Protein AF-A0A920AA77-F1 (afdb_monomer)

pLDDT: mean 88.96, std 11.92, range [52.44, 97.62]

Solvent-accessible surface area (backbone atoms only — not comparable to full-atom values): 6281 Å² total; per-residue (Å²): 139,53,71,72,58,46,37,38,75,78,63,71,45,88,73,96,73,84,87,79,80,80,68,85,63,90,78,73,74,58,81,86,39,31,66,65,64,28,63,48,47,42,57,38,26,55,50,19,51,74,68,69,48,35,53,70,84,60,54,74,49,56,69,84,63,50,46,60,54,42,45,51,44,28,66,75,47,45,22,56,50,50,64,42,51,90,75,50,52,73,67,60,51,50,55,50,50,53,54,50,45,62,52,40,71

Sequence (105 aa):
MGLSYELQNKHWMYLNGVIMVSPADYKLYKTGSPVYSALNLPYYTATAWYHKALNEDLQNKKLEDILPEAENFTINHLMPALAKGGFINDSERKSIAEKYSFFRG

Secondary structure (DSSP, 8-state):
--HHHHHHHTS-PPPS----SS---TTT--TT-HHHHHTHHHHHHHHHHHTT-S-HHHHTS-HHHHHHHHHHHIIIIIHHHHHHGGGS-HHHHHHHHHHHHHHH-

Radius of gyration: 19.58 Å; Cα contacts (8 Å, |Δi|>4): 82; chains: 1; bounding box: 35×29×57 Å

Foldseek 3Di:
DDPVVCCCPVVVDDDPDDDDDPPPCVDPPPPLQLLSVLVVLLVLLLVCLVVVNADPVSVVDDNVVLSVVSVCCSPPQSSVQSVCPPVDDPVSVVVNVVVSVNSND

Mean predicted aligned error: 9.12 Å

Structure (mmCIF, N/CA/C/O backbone):
data_AF-A0A920AA77-F1
#
_entry.id   AF-A0A920AA77-F1
#
loop_
_atom_site.group_PDB
_atom_site.id
_atom_site.type_symbol
_atom_site.label_atom_id
_atom_site.label_alt_id
_atom_site.label_comp_id
_atom_site.label_asym_id
_atom_site.label_entity_id
_atom_site.label_seq_id
_atom_site.pdbx_PDB_ins_code
_atom_site.Cartn_x
_atom_site.Cartn_y
_atom_site.Cartn_z
_atom_site.occupancy
_atom_site.B_iso_or_equiv
_atom_site.auth_seq_id
_atom_site.auth_comp_id
_atom_site.auth_asym_id
_atom_site.auth_atom_id
_atom_site.pdbx_PDB_model_num
ATOM 1 N N . MET A 1 1 ? -0.080 2.156 -33.486 1.00 57.31 1 MET A N 1
ATOM 2 C CA . MET A 1 1 ? -1.300 1.401 -33.847 1.00 57.31 1 MET A CA 1
ATOM 3 C C . MET A 1 1 ? -2.405 1.832 -32.898 1.00 57.31 1 MET A C 1
ATOM 5 O O . MET A 1 1 ? -2.237 1.672 -31.699 1.00 57.31 1 MET A O 1
ATOM 9 N N . GLY A 1 2 ? -3.455 2.468 -33.412 1.00 79.88 2 GLY A N 1
ATOM 10 C CA . GLY A 1 2 ? -4.567 3.017 -32.630 1.00 79.88 2 GLY A CA 1
ATOM 11 C C . GLY A 1 2 ? -5.407 3.961 -33.492 1.00 79.88 2 GLY A C 1
ATOM 12 O O . GLY A 1 2 ? -4.913 4.453 -34.507 1.00 79.88 2 GLY A O 1
ATOM 13 N N .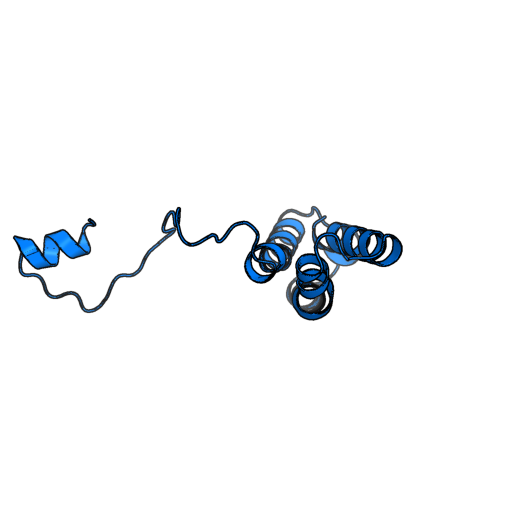 LEU A 1 3 ? -6.660 4.209 -33.104 1.00 82.94 3 LEU A N 1
ATOM 14 C CA . LEU A 1 3 ? -7.600 5.020 -33.889 1.00 82.94 3 LEU A CA 1
ATOM 15 C C . LEU A 1 3 ? -7.059 6.430 -34.177 1.00 82.94 3 LEU A C 1
ATOM 17 O O . LEU A 1 3 ? -7.12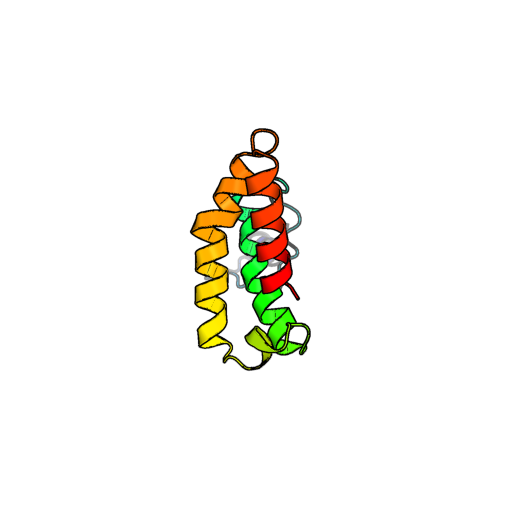3 6.890 -35.309 1.00 82.94 3 LEU A O 1
ATOM 21 N N . SER A 1 4 ? -6.448 7.085 -33.188 1.00 88.1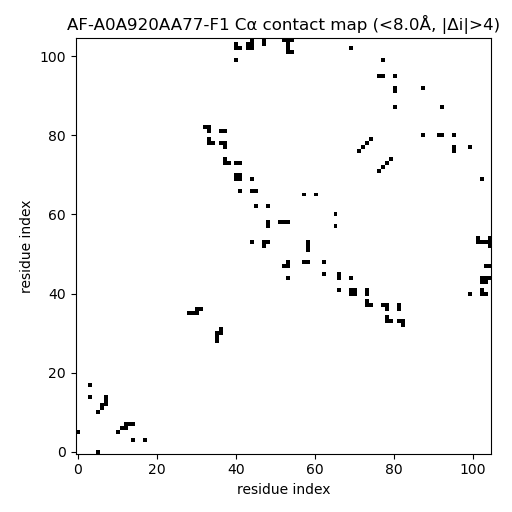9 4 SER A N 1
ATOM 22 C CA . SER A 1 4 ? -5.846 8.413 -33.362 1.00 88.19 4 SER A CA 1
ATOM 23 C C . SER A 1 4 ? -4.743 8.442 -34.430 1.00 88.19 4 SER A C 1
ATOM 25 O O . SER A 1 4 ? -4.678 9.381 -35.217 1.00 88.19 4 SER A O 1
ATOM 27 N N . TYR A 1 5 ? -3.919 7.392 -34.509 1.00 87.88 5 TYR A N 1
ATOM 28 C CA . TYR A 1 5 ? -2.854 7.263 -35.510 1.00 87.88 5 TYR A CA 1
ATOM 29 C C . TYR A 1 5 ? -3.404 7.049 -36.929 1.00 87.88 5 TYR A C 1
ATOM 31 O O . TYR A 1 5 ? -2.855 7.587 -37.889 1.00 87.88 5 TYR A O 1
ATOM 39 N N . GLU A 1 6 ? -4.489 6.284 -37.073 1.00 90.38 6 GLU A N 1
ATOM 40 C CA . 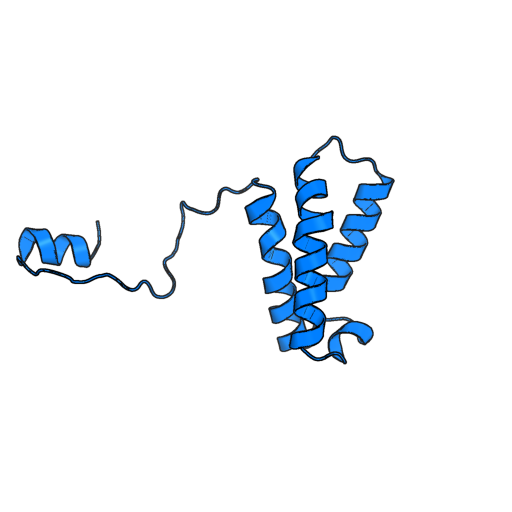GLU A 1 6 ? -5.165 6.073 -38.361 1.00 90.38 6 GLU A CA 1
ATOM 41 C C . GLU A 1 6 ? -5.862 7.348 -38.852 1.00 90.38 6 GLU A C 1
ATOM 43 O O . GLU A 1 6 ? -5.701 7.741 -40.009 1.00 90.38 6 GLU A O 1
ATOM 48 N N . LEU A 1 7 ? -6.572 8.047 -37.961 1.00 91.69 7 LEU A N 1
ATOM 49 C CA . LEU A 1 7 ? -7.244 9.305 -38.293 1.00 91.69 7 LEU A CA 1
ATOM 50 C C . LEU A 1 7 ? -6.253 10.392 -38.731 1.00 91.69 7 LEU A C 1
ATOM 52 O O . LEU A 1 7 ? -6.532 11.130 -39.674 1.00 91.69 7 LEU A O 1
ATOM 56 N N . GLN A 1 8 ? -5.074 10.451 -38.109 1.00 91.69 8 GLN A N 1
ATOM 57 C CA . GLN A 1 8 ? -4.045 11.415 -38.489 1.00 91.69 8 GLN A CA 1
ATOM 58 C C . GLN A 1 8 ? -3.381 11.068 -39.832 1.00 91.69 8 GLN A C 1
ATOM 60 O O . GLN A 1 8 ? -3.236 11.944 -40.679 1.00 91.69 8 GLN A O 1
ATOM 65 N N . ASN A 1 9 ? -3.001 9.803 -40.054 1.00 90.00 9 ASN A N 1
ATOM 66 C CA . ASN A 1 9 ? -2.190 9.425 -41.221 1.00 90.00 9 ASN A CA 1
ATOM 67 C C . ASN A 1 9 ? -2.996 9.095 -42.481 1.00 90.00 9 ASN A C 1
ATOM 69 O O . ASN A 1 9 ? -2.516 9.343 -43.584 1.00 90.00 9 ASN A O 1
ATOM 73 N N . LYS A 1 10 ? -4.193 8.512 -42.348 1.00 91.88 10 LYS A N 1
ATOM 74 C CA . LYS A 1 10 ? -5.029 8.140 -43.504 1.00 91.88 10 LYS A CA 1
ATOM 75 C C . LYS A 1 10 ? -6.162 9.118 -43.762 1.00 91.88 10 LYS A C 1
ATOM 77 O O . LYS A 1 10 ? -6.553 9.292 -44.912 1.00 91.88 10 LYS A O 1
ATOM 82 N N . HIS A 1 11 ? -6.672 9.762 -42.715 1.00 90.69 11 HIS A N 1
ATOM 83 C CA . HIS A 1 11 ? -7.833 10.649 -42.814 1.00 90.69 11 HIS A CA 1
ATOM 84 C C . HIS A 1 11 ? -7.498 12.135 -42.630 1.00 90.69 11 HIS A C 1
ATOM 86 O O . HIS A 1 11 ? -8.404 12.959 -42.702 1.00 90.69 11 HIS A O 1
ATOM 92 N N . TRP A 1 12 ? -6.214 12.485 -42.450 1.00 86.56 12 TRP A N 1
ATOM 93 C CA . TRP A 1 12 ? -5.716 13.869 -42.397 1.00 86.56 12 TRP A CA 1
ATOM 94 C C . TRP A 1 12 ? -6.416 14.732 -41.335 1.00 86.56 12 TRP A C 1
ATOM 96 O O . TRP A 1 12 ? -6.568 15.944 -41.484 1.00 86.56 12 TRP A O 1
ATOM 106 N N . MET A 1 13 ? -6.850 14.103 -40.241 1.00 91.44 13 MET A N 1
ATOM 107 C CA . MET A 1 13 ? -7.503 14.784 -39.128 1.00 91.44 13 MET A CA 1
ATOM 108 C C . MET A 1 13 ? -6.468 15.226 -38.093 1.00 91.44 13 MET A C 1
ATOM 110 O O . MET A 1 13 ? -5.714 14.409 -37.560 1.00 91.44 13 MET A O 1
ATOM 114 N N . TYR A 1 14 ? -6.470 16.517 -37.762 1.00 86.81 14 TYR A N 1
ATOM 115 C CA . TYR A 1 14 ? -5.671 17.062 -36.666 1.00 86.81 14 TYR A CA 1
ATOM 116 C C . TYR A 1 14 ? -6.421 16.918 -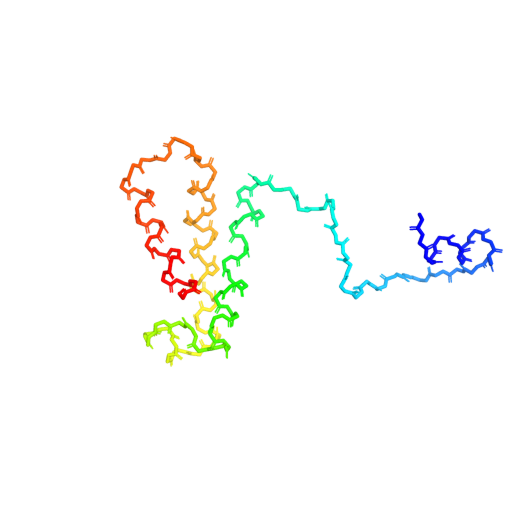35.341 1.00 86.81 14 TYR A C 1
ATOM 118 O O . TYR A 1 14 ? -7.521 17.440 -35.169 1.00 86.81 14 TYR A O 1
ATOM 126 N N . LEU A 1 15 ? -5.814 16.200 -34.398 1.00 86.31 15 LEU A N 1
ATOM 127 C CA . LEU A 1 15 ? -6.353 15.983 -33.058 1.00 86.31 15 LEU A CA 1
ATOM 128 C C . LEU A 1 15 ? -5.648 16.914 -32.067 1.00 86.31 15 LEU A C 1
ATOM 130 O O . LEU A 1 15 ? -4.422 16.987 -32.055 1.00 86.31 15 LEU A O 1
ATOM 134 N N . ASN A 1 16 ? -6.417 17.571 -31.198 1.00 89.06 16 ASN A N 1
ATOM 135 C CA . ASN A 1 16 ? -5.871 18.394 -30.108 1.00 89.06 16 ASN A CA 1
ATOM 136 C C . ASN A 1 16 ? -5.344 17.551 -28.933 1.00 89.06 16 ASN A C 1
ATOM 138 O O . ASN A 1 16 ? -4.595 18.043 -28.097 1.00 89.06 16 ASN A O 1
ATOM 142 N N . GLY A 1 17 ? -5.746 16.282 -28.855 1.00 83.00 17 GLY A N 1
ATOM 143 C CA . GLY A 1 17 ? -5.338 15.361 -27.803 1.00 83.00 17 GLY A CA 1
ATOM 144 C C . GLY A 1 17 ? -6.129 14.059 -27.848 1.00 83.00 17 GLY A C 1
ATOM 145 O O . GLY A 1 17 ? -7.073 13.911 -28.625 1.00 83.00 17 GLY A O 1
ATOM 146 N N . VAL A 1 18 ? -5.731 13.107 -27.007 1.00 84.50 18 VAL A N 1
ATOM 147 C CA . VAL A 1 18 ? -6.411 11.821 -26.825 1.00 84.50 18 VAL A CA 1
ATOM 148 C C . VAL A 1 18 ? -6.683 11.641 -25.337 1.00 84.50 18 VAL A C 1
ATOM 150 O O . VAL A 1 18 ? -5.766 11.762 -24.529 1.00 84.50 18 VAL A O 1
ATOM 153 N N . ILE A 1 19 ? -7.930 11.333 -24.979 1.00 82.06 19 ILE A N 1
ATOM 154 C CA . ILE A 1 19 ? -8.305 10.910 -23.626 1.00 82.06 19 ILE A CA 1
ATOM 155 C C . ILE A 1 19 ? -8.450 9.392 -23.653 1.00 82.06 19 ILE A C 1
ATOM 157 O O . ILE A 1 19 ? -9.194 8.850 -24.469 1.00 82.06 19 ILE A O 1
ATOM 161 N N . MET A 1 20 ? -7.728 8.705 -22.773 1.00 77.94 20 MET A N 1
ATOM 162 C CA . MET A 1 20 ? -7.809 7.254 -22.645 1.00 77.94 20 MET A CA 1
ATOM 163 C C . MET A 1 20 ? -8.730 6.897 -21.479 1.00 77.94 20 MET A C 1
ATOM 165 O O . MET A 1 20 ? -8.474 7.298 -20.348 1.00 77.94 20 MET A O 1
ATOM 169 N N . VAL A 1 21 ? -9.786 6.130 -21.752 1.00 75.88 21 VAL A N 1
ATOM 170 C CA . VAL A 1 21 ? -10.671 5.567 -20.724 1.00 75.88 21 VAL A CA 1
ATOM 171 C C . VAL A 1 21 ? -10.302 4.101 -20.559 1.00 75.88 21 VAL A C 1
ATOM 173 O O . VAL A 1 21 ? -10.419 3.331 -21.509 1.00 75.88 21 VAL A O 1
ATOM 176 N N . SER A 1 22 ? -9.806 3.738 -19.376 1.00 68.06 22 SER A N 1
ATOM 177 C CA . SER A 1 22 ? -9.327 2.383 -19.066 1.00 68.06 22 SER A CA 1
ATOM 178 C C . SER A 1 22 ? -8.314 1.837 -20.086 1.00 68.06 22 SER A C 1
ATOM 180 O O . SER A 1 22 ? -8.529 0.751 -20.632 1.00 68.06 22 SER A O 1
AT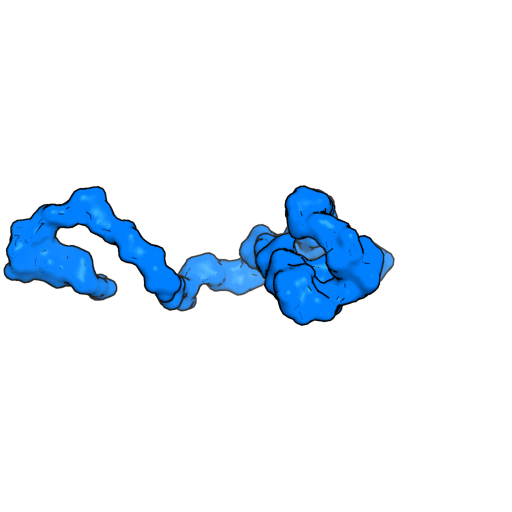OM 182 N N . PRO A 1 23 ? -7.211 2.558 -20.383 1.00 67.94 23 PRO A N 1
ATOM 183 C CA . PRO A 1 23 ? -6.171 1.996 -21.229 1.00 67.94 23 PRO A CA 1
ATOM 184 C C . PRO A 1 23 ? -5.665 0.706 -20.582 1.00 67.94 23 PRO A C 1
ATOM 186 O O . PRO A 1 23 ? -5.205 0.704 -19.441 1.00 67.94 23 PRO A O 1
ATOM 189 N N . ALA A 1 24 ? -5.788 -0.405 -21.304 1.00 59.00 24 ALA A N 1
ATOM 190 C CA . ALA A 1 24 ? -5.200 -1.673 -20.910 1.00 59.00 24 ALA A CA 1
ATOM 191 C C . ALA A 1 24 ? -3.676 -1.548 -21.029 1.00 59.00 24 ALA A C 1
ATOM 193 O O . ALA A 1 24 ? -3.077 -1.831 -22.067 1.00 59.00 24 ALA A O 1
ATOM 194 N N . ASP A 1 25 ? -3.059 -1.028 -19.976 1.00 56.16 25 ASP A N 1
ATOM 195 C CA . ASP A 1 25 ? -1.665 -0.620 -19.969 1.00 56.16 25 ASP A CA 1
ATOM 196 C C . ASP A 1 25 ? -0.746 -1.821 -19.709 1.00 56.16 25 ASP A C 1
ATOM 198 O O . ASP A 1 25 ? -0.129 -1.983 -18.660 1.00 56.16 25 ASP A O 1
ATOM 202 N N . TYR A 1 26 ? -0.678 -2.731 -20.681 1.00 53.31 26 TYR A N 1
ATOM 203 C CA . TYR A 1 26 ? 0.056 -3.996 -20.563 1.00 53.31 26 TYR A CA 1
ATOM 204 C C . TYR A 1 26 ? 1.587 -3.836 -20.476 1.00 53.31 26 TYR A C 1
ATOM 206 O O . TYR A 1 26 ? 2.294 -4.834 -20.353 1.00 53.31 26 TYR A O 1
ATOM 214 N N . LYS A 1 27 ? 2.127 -2.610 -20.562 1.00 52.44 27 LYS A N 1
ATOM 215 C CA . LYS A 1 27 ? 3.580 -2.359 -20.618 1.00 52.44 27 LYS A CA 1
ATOM 216 C C . LYS A 1 27 ? 4.114 -1.338 -19.606 1.00 52.44 27 LYS A C 1
ATOM 218 O O . LYS A 1 27 ? 5.334 -1.208 -19.514 1.00 52.44 27 LYS A O 1
ATOM 223 N N . LEU A 1 28 ? 3.262 -0.639 -18.849 1.00 54.06 28 LEU A N 1
ATOM 224 C CA . LEU A 1 28 ? 3.704 0.367 -17.867 1.00 54.06 28 LEU A CA 1
ATOM 225 C C . LEU A 1 28 ? 3.807 -0.148 -16.429 1.00 54.06 28 LEU A C 1
ATOM 227 O O . LEU A 1 28 ? 4.510 0.456 -15.618 1.00 54.06 28 LEU A O 1
ATOM 231 N N . TYR A 1 29 ? 3.217 -1.301 -16.111 1.00 55.06 29 TYR A N 1
ATOM 232 C CA . TYR A 1 29 ? 3.494 -1.963 -14.841 1.00 55.06 29 TYR A CA 1
ATOM 233 C C . TYR A 1 29 ? 4.912 -2.536 -14.879 1.00 55.06 29 TYR A C 1
ATOM 235 O O . TYR A 1 29 ? 5.132 -3.670 -15.302 1.00 55.06 29 TYR A O 1
ATOM 243 N N . LYS A 1 30 ? 5.901 -1.761 -14.417 1.00 57.09 30 LYS A N 1
ATOM 244 C CA . LYS A 1 30 ? 7.192 -2.321 -14.000 1.00 57.09 30 LYS A CA 1
ATOM 245 C C . LYS A 1 30 ? 6.950 -3.171 -12.753 1.00 57.09 30 LYS A C 1
ATOM 247 O O . LYS A 1 30 ? 7.190 -2.734 -11.627 1.00 57.09 30 LYS A O 1
ATOM 252 N N . THR A 1 31 ? 6.437 -4.381 -12.960 1.00 60.19 31 THR A N 1
ATOM 253 C CA . THR A 1 31 ? 6.323 -5.417 -11.936 1.00 60.19 31 THR A CA 1
ATOM 254 C C . THR A 1 31 ? 7.682 -5.585 -11.264 1.00 60.19 31 THR A C 1
ATOM 256 O O . THR A 1 31 ? 8.685 -5.798 -11.942 1.00 60.19 31 THR A O 1
ATOM 259 N N . GLY A 1 32 ? 7.719 -5.427 -9.940 1.00 65.62 32 GLY A N 1
ATOM 260 C CA . GLY A 1 32 ? 8.943 -5.519 -9.139 1.00 65.62 32 GLY A CA 1
ATOM 261 C C . GLY A 1 32 ? 9.559 -4.180 -8.724 1.00 65.62 32 GLY A C 1
ATOM 262 O O . GLY A 1 32 ? 10.447 -4.177 -7.878 1.00 65.62 32 GLY A O 1
ATOM 263 N N . SER A 1 33 ? 9.088 -3.037 -9.240 1.00 82.81 33 SER A N 1
ATOM 264 C CA . SER A 1 33 ? 9.498 -1.739 -8.692 1.00 82.81 33 SER A CA 1
ATOM 265 C C . SER A 1 33 ? 8.831 -1.495 -7.328 1.00 82.81 33 SER A C 1
ATOM 267 O O . SER A 1 33 ? 7.600 -1.556 -7.249 1.00 82.81 33 SER A O 1
ATOM 269 N N . PRO A 1 34 ? 9.595 -1.144 -6.274 1.00 84.94 34 PRO A N 1
ATOM 270 C CA . PRO A 1 34 ? 9.042 -0.818 -4.958 1.00 84.94 34 PRO A CA 1
ATOM 271 C C . PRO A 1 34 ? 7.976 0.280 -5.002 1.00 84.94 34 PRO A C 1
ATOM 273 O O . PRO A 1 34 ? 7.000 0.211 -4.264 1.00 84.94 34 PRO A O 1
ATOM 276 N N . VAL A 1 35 ? 8.129 1.252 -5.907 1.00 86.81 35 VAL A N 1
ATOM 277 C CA . VAL A 1 35 ? 7.181 2.360 -6.084 1.00 86.81 35 VAL A CA 1
ATOM 278 C C . VAL A 1 35 ? 5.835 1.840 -6.588 1.00 86.81 35 VAL A C 1
ATOM 280 O O . VAL A 1 35 ? 4.811 2.062 -5.951 1.00 86.81 35 VAL A O 1
ATOM 283 N N . TYR A 1 36 ? 5.835 1.094 -7.696 1.00 83.88 36 TYR A N 1
ATOM 284 C CA . TYR A 1 36 ? 4.602 0.571 -8.293 1.00 83.88 36 TYR A CA 1
ATOM 285 C C . TYR A 1 36 ? 3.895 -0.432 -7.378 1.00 83.88 36 TYR A C 1
ATOM 287 O O . TYR A 1 36 ? 2.674 -0.409 -7.266 1.00 83.88 36 TYR A O 1
ATOM 295 N N . SER A 1 37 ? 4.653 -1.296 -6.699 1.00 87.31 37 SER A N 1
ATOM 296 C CA . SER A 1 37 ? 4.084 -2.285 -5.783 1.00 87.31 37 SER A CA 1
ATOM 297 C C . SER A 1 37 ? 3.475 -1.642 -4.532 1.00 87.31 37 SER A C 1
ATOM 299 O O . SER A 1 37 ? 2.405 -2.068 -4.100 1.00 87.31 37 SER A O 1
ATOM 301 N N . ALA A 1 38 ? 4.127 -0.620 -3.961 1.00 91.88 38 ALA A N 1
ATOM 302 C CA . ALA A 1 38 ? 3.645 0.055 -2.756 1.00 91.88 38 ALA A CA 1
ATOM 303 C C . ALA A 1 38 ? 2.362 0.855 -3.020 1.00 91.88 38 ALA A C 1
ATOM 305 O O . ALA A 1 38 ? 1.418 0.769 -2.238 1.00 91.88 38 ALA A O 1
ATOM 306 N N . LEU A 1 39 ? 2.299 1.579 -4.144 1.00 90.00 39 LEU A N 1
ATOM 307 C CA . LEU A 1 39 ? 1.177 2.464 -4.476 1.00 90.00 39 LEU A CA 1
ATOM 308 C C . LEU A 1 39 ? -0.165 1.745 -4.655 1.00 90.00 39 LEU A C 1
ATOM 310 O O . LEU A 1 39 ? -1.191 2.409 -4.658 1.00 90.00 39 LEU A O 1
ATOM 314 N N . ASN A 1 40 ? -0.191 0.414 -4.756 1.00 90.56 40 ASN A N 1
ATOM 315 C CA . ASN A 1 40 ? -1.441 -0.345 -4.760 1.00 90.56 40 ASN A CA 1
ATOM 316 C C . ASN A 1 40 ? -2.171 -0.305 -3.408 1.00 90.56 40 ASN A C 1
ATOM 318 O O . ASN A 1 40 ? -3.390 -0.465 -3.381 1.00 90.56 40 ASN A O 1
ATOM 322 N N . LEU A 1 41 ? -1.457 -0.109 -2.292 1.00 95.44 41 LEU A N 1
ATOM 323 C CA . LEU A 1 41 ? -2.059 -0.211 -0.963 1.00 95.44 41 LEU A CA 1
ATOM 324 C C . LEU A 1 41 ? -3.175 0.826 -0.731 1.00 95.44 41 LEU A C 1
ATOM 326 O O . LEU A 1 41 ? -4.270 0.386 -0.393 1.00 95.44 41 LEU A O 1
ATOM 330 N N . PRO A 1 42 ? -2.996 2.141 -0.980 1.00 96.19 42 PRO A N 1
ATOM 331 C CA . PRO A 1 42 ? -4.076 3.114 -0.795 1.00 96.19 42 PRO A CA 1
ATOM 332 C C . PRO A 1 42 ? -5.315 2.816 -1.652 1.00 96.19 42 PRO A C 1
ATOM 334 O O . PRO A 1 42 ? -6.442 2.957 -1.178 1.00 96.19 42 PRO A O 1
ATOM 337 N N . TYR A 1 43 ? -5.130 2.324 -2.886 1.00 93.12 43 TYR A N 1
ATOM 338 C CA . TYR A 1 43 ? -6.247 1.891 -3.736 1.00 93.12 43 TYR A CA 1
ATOM 339 C C . TYR A 1 43 ? -6.999 0.704 -3.130 1.00 93.12 43 TYR A C 1
ATOM 341 O O . TYR A 1 43 ? -8.233 0.683 -3.133 1.00 93.12 43 TYR A O 1
ATOM 349 N N . TYR A 1 44 ? -6.276 -0.281 -2.594 1.00 95.19 44 TYR A N 1
ATOM 350 C CA . TYR A 1 44 ? -6.889 -1.410 -1.899 1.00 95.19 44 TYR A CA 1
ATOM 351 C C . TYR A 1 44 ? -7.606 -0.967 -0.629 1.00 95.19 44 TYR A C 1
ATOM 353 O O . TYR A 1 44 ? -8.726 -1.412 -0.411 1.00 95.19 44 TYR A O 1
ATOM 361 N N . THR A 1 45 ? -7.040 -0.040 0.145 1.00 96.88 45 THR A N 1
ATOM 362 C CA . THR A 1 45 ? -7.689 0.527 1.333 1.00 96.88 45 THR A CA 1
ATOM 363 C C . THR A 1 45 ? -8.999 1.229 0.981 1.00 96.88 45 THR A C 1
ATOM 365 O O . THR A 1 45 ? -10.023 0.943 1.599 1.00 96.88 45 THR A O 1
ATOM 368 N N . ALA A 1 46 ? -9.008 2.084 -0.049 1.00 96.19 46 ALA A N 1
ATOM 369 C CA . ALA A 1 46 ? -10.229 2.747 -0.518 1.00 96.19 46 ALA A CA 1
ATOM 370 C C . ALA A 1 46 ? -11.305 1.731 -0.929 1.00 96.19 46 ALA A C 1
ATOM 372 O O . ALA A 1 46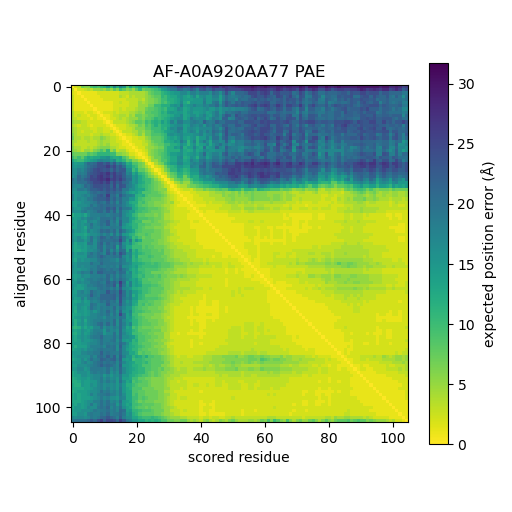 ? -12.477 1.853 -0.570 1.00 96.19 46 ALA A O 1
ATOM 373 N N . THR A 1 47 ? -10.881 0.702 -1.665 1.00 96.00 47 THR A N 1
ATOM 374 C CA . THR A 1 47 ? -11.757 -0.365 -2.155 1.00 96.00 47 THR A CA 1
ATOM 375 C C . THR A 1 47 ? -12.328 -1.181 -0.995 1.00 96.00 47 THR A C 1
ATOM 377 O O . THR A 1 47 ? -13.533 -1.420 -0.940 1.00 96.00 47 THR A O 1
ATOM 380 N N . ALA A 1 48 ? -11.489 -1.573 -0.037 1.00 96.81 48 ALA A N 1
ATOM 381 C CA . ALA A 1 48 ? -11.897 -2.333 1.136 1.00 96.81 48 ALA A CA 1
ATOM 382 C C . ALA A 1 48 ? -12.864 -1.534 2.018 1.00 96.81 48 ALA A C 1
ATOM 384 O O . ALA A 1 48 ? -13.887 -2.076 2.433 1.00 96.81 48 ALA A O 1
ATOM 385 N N . TRP A 1 49 ? -12.610 -0.238 2.227 1.00 97.25 49 TRP A N 1
ATOM 386 C CA . TRP A 1 49 ? -13.521 0.646 2.959 1.00 97.25 49 TRP A CA 1
ATOM 387 C C . TRP A 1 49 ? -14.897 0.729 2.290 1.00 97.25 49 TRP A C 1
ATOM 389 O O . TRP A 1 49 ? -15.922 0.566 2.957 1.00 97.25 49 TRP A O 1
ATOM 399 N N . TYR A 1 50 ? -14.927 0.913 0.964 1.00 96.00 50 TYR A N 1
ATOM 400 C CA . TYR A 1 50 ? -16.165 0.976 0.183 1.00 96.00 50 TYR A CA 1
ATOM 401 C C . TYR A 1 50 ? -16.976 -0.327 0.271 1.00 96.00 50 TYR A C 1
ATOM 403 O O . TYR A 1 50 ? -18.200 -0.299 0.398 1.00 96.00 50 TYR A O 1
ATOM 411 N N . HIS A 1 51 ? -16.293 -1.474 0.255 1.00 96.75 51 HIS A N 1
ATOM 412 C CA . HIS A 1 51 ? -16.914 -2.799 0.318 1.00 96.75 51 HIS A CA 1
ATOM 413 C C . HIS A 1 51 ? -17.124 -3.346 1.736 1.00 96.75 51 HIS A C 1
ATOM 415 O O . HIS A 1 51 ? -17.561 -4.487 1.876 1.00 96.75 51 HIS A O 1
ATOM 421 N N . LYS A 1 52 ? -16.874 -2.546 2.780 1.00 95.69 52 LYS A N 1
ATOM 422 C CA . LYS A 1 52 ? -16.999 -2.954 4.190 1.00 95.69 52 LYS A CA 1
ATOM 423 C C . LYS A 1 52 ? -16.119 -4.152 4.573 1.00 95.69 52 LYS A C 1
ATOM 425 O O . LYS A 1 52 ? -16.542 -5.018 5.334 1.00 95.69 52 LYS A O 1
ATOM 430 N N . ALA A 1 53 ? -14.920 -4.212 4.005 1.00 95.94 53 ALA A N 1
ATOM 431 C CA . ALA A 1 53 ? -13.962 -5.296 4.199 1.00 95.94 53 ALA A CA 1
ATOM 432 C C . ALA A 1 53 ? -12.820 -4.937 5.166 1.00 95.94 53 ALA A C 1
ATOM 434 O O . ALA A 1 53 ? -11.944 -5.764 5.387 1.00 95.94 53 ALA A O 1
ATOM 435 N N . LEU A 1 54 ? -12.808 -3.724 5.730 1.00 95.38 54 LEU A N 1
ATOM 436 C CA . LEU A 1 54 ? -11.837 -3.344 6.756 1.00 95.38 54 LEU A CA 1
ATOM 437 C C . LEU A 1 54 ? -12.290 -3.807 8.146 1.00 95.38 54 LEU A C 1
ATOM 439 O O . LEU A 1 54 ? -13.475 -4.040 8.393 1.00 95.38 54 LEU A O 1
ATOM 443 N N . ASN A 1 55 ? -11.341 -3.894 9.077 1.00 94.25 55 ASN A N 1
ATOM 444 C CA . ASN A 1 55 ? -11.647 -4.094 10.491 1.00 94.25 55 ASN A CA 1
ATOM 445 C C . ASN A 1 55 ? -12.481 -2.928 11.052 1.00 94.25 55 ASN A C 1
ATOM 447 O O . ASN A 1 55 ? -12.437 -1.809 10.537 1.00 94.25 55 ASN A O 1
ATOM 451 N N . GLU A 1 56 ? -13.203 -3.168 12.149 1.00 93.81 56 GLU A N 1
ATOM 452 C CA . GLU A 1 56 ? -14.126 -2.183 12.733 1.00 93.81 56 GLU A CA 1
ATOM 453 C C . GLU A 1 56 ? -13.457 -0.831 13.039 1.00 93.81 56 GLU A C 1
ATOM 455 O O . GLU A 1 56 ? -14.054 0.218 12.790 1.00 93.81 56 GLU A O 1
ATOM 460 N N . ASP A 1 57 ? -12.200 -0.832 13.496 1.00 92.19 57 ASP A N 1
ATOM 461 C CA . ASP A 1 57 ? -11.469 0.400 13.826 1.00 92.19 57 ASP A CA 1
ATOM 462 C C . ASP A 1 57 ? -11.288 1.333 12.621 1.00 92.19 57 ASP A C 1
ATOM 464 O O . ASP A 1 57 ? -11.345 2.555 12.764 1.00 92.19 57 ASP A O 1
ATOM 468 N N . LEU A 1 58 ? -11.048 0.771 11.431 1.00 94.31 58 LEU A N 1
ATOM 469 C CA . LEU A 1 58 ? -10.897 1.542 10.198 1.00 94.31 58 LEU A CA 1
ATOM 470 C C . LEU A 1 58 ? -12.232 1.754 9.492 1.00 94.31 58 LEU A C 1
ATOM 472 O O . LEU A 1 58 ? -12.458 2.813 8.911 1.00 94.31 58 LEU A O 1
ATOM 476 N N . GLN A 1 59 ? -13.129 0.773 9.555 1.00 95.81 59 GLN A N 1
ATOM 477 C CA . GLN A 1 59 ? -14.421 0.834 8.883 1.00 95.81 59 GLN A CA 1
ATOM 478 C C . GLN A 1 59 ? -15.327 1.934 9.453 1.00 95.81 59 GLN A C 1
ATOM 480 O O . GLN A 1 59 ? -16.142 2.495 8.721 1.00 95.81 59 GLN A O 1
ATOM 485 N N . ASN A 1 60 ? -15.167 2.260 10.739 1.00 95.38 60 ASN A N 1
ATOM 486 C CA . ASN A 1 60 ? -15.904 3.329 11.412 1.00 95.38 60 ASN A CA 1
ATOM 487 C C . ASN A 1 60 ? -15.336 4.736 11.153 1.00 95.38 60 ASN A C 1
ATOM 489 O O . ASN A 1 60 ? -15.990 5.729 11.482 1.00 95.38 60 ASN A O 1
ATOM 493 N N . LYS A 1 61 ? -14.134 4.849 10.575 1.00 95.56 61 LYS A N 1
ATOM 494 C CA . LYS A 1 61 ? -13.541 6.135 10.189 1.00 95.56 61 LYS A CA 1
ATOM 495 C C . LYS A 1 61 ? -14.074 6.593 8.832 1.00 95.56 61 LYS A C 1
ATOM 497 O O . LYS A 1 61 ? -14.517 5.788 8.007 1.00 95.56 61 LYS A O 1
ATOM 502 N N . LYS A 1 62 ? -14.005 7.902 8.582 1.00 96.25 62 LYS A N 1
ATOM 503 C CA . LYS A 1 62 ? -14.307 8.446 7.257 1.00 96.25 62 LYS A CA 1
ATOM 504 C C . LYS A 1 62 ? -13.172 8.131 6.288 1.00 96.25 62 LYS A C 1
ATOM 506 O O . LYS A 1 62 ? -12.011 8.032 6.690 1.00 96.25 62 LYS A O 1
ATOM 511 N N . LEU A 1 63 ? -13.504 8.004 5.006 1.00 93.88 63 LEU A N 1
ATOM 512 C CA . LEU A 1 63 ? -12.522 7.705 3.967 1.00 93.88 63 LEU A CA 1
ATOM 513 C C . LEU A 1 63 ? -11.411 8.772 3.911 1.00 93.88 63 LEU A C 1
ATOM 515 O O . LEU A 1 63 ? -10.240 8.448 3.722 1.00 93.88 63 LEU A O 1
ATOM 519 N N . GLU A 1 64 ? -11.777 10.034 4.135 1.00 95.00 64 GLU A N 1
ATOM 520 C CA . GLU A 1 64 ? -10.868 11.182 4.149 1.00 95.00 64 GLU A CA 1
ATOM 521 C C . GLU A 1 64 ? -9.859 11.135 5.305 1.00 95.00 64 GLU A C 1
ATOM 523 O O . GLU A 1 64 ? -8.797 11.743 5.205 1.00 95.00 64 GLU A O 1
ATOM 528 N N . ASP A 1 65 ? -10.164 10.388 6.370 1.00 95.44 65 ASP A N 1
ATOM 529 C CA . ASP A 1 65 ? -9.275 10.220 7.519 1.00 95.44 65 ASP A CA 1
ATOM 530 C C . ASP A 1 65 ? -8.329 9.023 7.316 1.00 95.44 65 ASP A C 1
ATOM 532 O O . ASP A 1 65 ? -7.152 9.090 7.670 1.00 95.44 65 ASP A O 1
ATOM 536 N N . ILE A 1 66 ? -8.808 7.926 6.710 1.00 95.12 66 ILE A N 1
ATOM 537 C CA . ILE A 1 66 ? -8.002 6.702 6.540 1.00 95.12 66 ILE A CA 1
ATOM 538 C C . ILE A 1 66 ? -7.010 6.782 5.379 1.00 95.12 66 ILE A C 1
ATOM 540 O O . ILE A 1 66 ? -5.938 6.179 5.454 1.00 95.12 66 ILE A O 1
ATOM 544 N N . LEU A 1 67 ? -7.356 7.481 4.291 1.00 95.44 67 LEU A N 1
ATOM 545 C CA . LEU A 1 67 ? -6.504 7.528 3.102 1.00 95.44 67 LEU A CA 1
ATOM 546 C C . LEU A 1 67 ? -5.154 8.195 3.385 1.00 95.44 67 LEU A C 1
ATOM 548 O O . LEU A 1 67 ? -4.139 7.578 3.057 1.00 95.44 67 LEU A O 1
ATOM 552 N N . PRO A 1 68 ? -5.089 9.353 4.073 1.00 97.12 68 PRO A N 1
ATOM 553 C CA . PRO A 1 68 ? -3.812 9.941 4.464 1.00 97.12 68 PRO A CA 1
ATOM 554 C C . PRO A 1 68 ? -2.959 9.012 5.338 1.00 97.12 68 PRO A C 1
ATOM 556 O O . PRO A 1 68 ? -1.737 8.980 5.188 1.00 97.12 68 PRO A O 1
ATOM 559 N N . GLU A 1 69 ? -3.575 8.224 6.230 1.00 95.75 69 GLU A N 1
ATOM 560 C CA . GLU A 1 69 ? -2.857 7.242 7.057 1.00 95.75 69 GLU A CA 1
ATOM 561 C C . GLU A 1 69 ? -2.233 6.129 6.193 1.00 95.75 69 GLU A C 1
ATOM 563 O O . GLU A 1 69 ? -1.052 5.799 6.355 1.00 95.75 69 GLU A O 1
ATOM 568 N N . ALA A 1 70 ? -3.000 5.577 5.247 1.00 96.94 70 ALA A N 1
ATOM 569 C CA . ALA A 1 70 ? -2.536 4.533 4.335 1.00 96.94 70 ALA A CA 1
ATOM 570 C C . ALA A 1 70 ? -1.460 5.049 3.363 1.00 96.94 70 ALA A C 1
ATOM 572 O O . ALA A 1 70 ? -0.466 4.362 3.119 1.00 96.94 70 ALA A O 1
ATOM 573 N N . GLU A 1 71 ? -1.612 6.266 2.838 1.00 96.88 71 GLU A N 1
ATOM 574 C CA . GLU A 1 71 ? -0.630 6.930 1.974 1.00 96.88 71 GLU A CA 1
ATOM 575 C C . GLU A 1 71 ? 0.679 7.206 2.714 1.00 96.88 71 GLU A C 1
ATOM 577 O O . GLU A 1 71 ? 1.758 6.882 2.209 1.00 96.88 71 GLU A O 1
ATOM 582 N N . ASN A 1 72 ? 0.600 7.731 3.940 1.00 97.62 72 ASN A N 1
ATOM 583 C CA . ASN A 1 72 ? 1.779 7.988 4.758 1.00 97.62 72 ASN A CA 1
ATOM 584 C C . ASN A 1 72 ? 2.548 6.690 5.040 1.00 97.62 72 ASN A C 1
ATOM 586 O O . ASN A 1 72 ? 3.761 6.626 4.824 1.00 97.62 72 ASN A O 1
ATOM 590 N N . PHE A 1 73 ? 1.839 5.630 5.437 1.00 97.56 73 PHE A N 1
ATOM 591 C CA . PHE A 1 73 ? 2.442 4.315 5.629 1.00 97.56 73 PHE A CA 1
ATOM 592 C C . PHE A 1 73 ? 3.067 3.773 4.336 1.00 97.56 73 PHE A C 1
ATOM 594 O O . PHE A 1 73 ? 4.182 3.241 4.350 1.00 97.56 73 PHE A O 1
ATOM 601 N N . THR A 1 74 ? 2.383 3.953 3.207 1.00 97.06 74 THR A N 1
ATOM 602 C CA . THR A 1 74 ? 2.851 3.509 1.892 1.00 97.06 74 THR A CA 1
ATOM 603 C C . THR A 1 74 ? 4.181 4.160 1.515 1.00 97.06 74 THR A C 1
ATOM 605 O O . THR A 1 74 ? 5.116 3.465 1.112 1.00 97.06 74 THR A O 1
ATOM 608 N N . ILE A 1 75 ? 4.286 5.481 1.679 1.00 96.19 75 ILE A N 1
ATOM 609 C CA . ILE A 1 75 ? 5.463 6.267 1.292 1.00 96.19 75 ILE A CA 1
ATOM 610 C C . ILE A 1 75 ? 6.626 6.045 2.263 1.00 96.19 75 ILE A C 1
ATOM 612 O O . ILE A 1 75 ? 7.751 5.807 1.827 1.00 96.19 75 ILE A O 1
ATOM 616 N N . ASN A 1 76 ? 6.367 6.104 3.570 1.00 96.50 76 ASN A N 1
ATOM 617 C CA . ASN A 1 76 ? 7.430 6.180 4.574 1.00 96.50 76 ASN A CA 1
ATOM 618 C C . ASN A 1 76 ? 7.895 4.814 5.091 1.00 96.50 76 ASN A C 1
ATOM 620 O O . ASN A 1 76 ? 9.009 4.707 5.601 1.00 96.50 76 ASN A O 1
ATOM 624 N N . HIS A 1 77 ? 7.072 3.770 4.966 1.00 96.19 77 HIS A N 1
ATOM 625 C CA . HIS A 1 77 ? 7.362 2.461 5.557 1.00 96.19 77 HIS A CA 1
ATOM 626 C C . HIS A 1 77 ? 7.326 1.330 4.531 1.00 96.19 77 HIS A C 1
ATOM 628 O O . HIS A 1 77 ? 8.315 0.611 4.377 1.00 96.19 77 HIS A O 1
ATOM 634 N N . LEU A 1 78 ? 6.229 1.187 3.783 1.00 96.44 78 LEU A N 1
ATOM 635 C CA . LEU A 1 78 ? 6.071 0.082 2.836 1.00 96.44 78 LEU A CA 1
ATOM 636 C C . LEU A 1 78 ? 7.055 0.178 1.666 1.00 96.44 78 LEU A C 1
ATOM 638 O O . LEU A 1 78 ? 7.719 -0.803 1.336 1.00 96.44 78 LEU A O 1
ATOM 642 N N . MET A 1 79 ? 7.169 1.348 1.036 1.00 95.69 79 MET A N 1
ATOM 643 C CA . MET A 1 79 ? 8.035 1.529 -0.128 1.00 95.69 79 MET A CA 1
ATOM 644 C C . MET A 1 79 ? 9.524 1.293 0.200 1.00 95.69 79 MET A C 1
ATOM 646 O O . MET A 1 79 ? 10.156 0.520 -0.528 1.00 95.69 79 MET A O 1
ATOM 650 N N . PRO A 1 80 ? 10.095 1.836 1.300 1.00 95.19 80 PRO A N 1
ATOM 651 C CA . PRO A 1 80 ? 11.450 1.489 1.729 1.00 95.19 80 PRO A CA 1
ATOM 652 C C . PRO A 1 80 ? 11.618 0.003 2.065 1.00 95.19 80 PRO A C 1
ATOM 654 O O . PRO A 1 80 ? 12.630 -0.591 1.698 1.00 95.19 80 PRO A O 1
ATOM 657 N N . ALA A 1 81 ? 10.632 -0.620 2.718 1.00 95.62 81 ALA A N 1
ATOM 658 C CA . ALA A 1 81 ? 10.676 -2.042 3.051 1.00 95.62 81 ALA A CA 1
ATOM 659 C C . ALA A 1 81 ? 10.725 -2.927 1.795 1.00 95.62 81 ALA A C 1
ATOM 661 O O . ALA A 1 81 ? 11.539 -3.847 1.713 1.00 95.62 81 ALA A O 1
ATOM 662 N N . LEU A 1 82 ? 9.919 -2.609 0.778 1.00 94.31 82 LEU A N 1
ATOM 663 C CA . LEU A 1 82 ? 9.965 -3.289 -0.518 1.00 94.31 82 LEU A CA 1
ATOM 664 C C . LEU A 1 82 ? 11.296 -3.051 -1.244 1.00 94.31 82 LEU A C 1
ATOM 666 O O . LEU A 1 82 ? 11.817 -3.969 -1.873 1.00 94.31 82 LEU A O 1
ATOM 670 N N . ALA A 1 83 ? 11.873 -1.851 -1.130 1.00 94.50 83 ALA A N 1
ATOM 671 C CA . ALA A 1 83 ? 13.174 -1.531 -1.716 1.00 94.50 83 ALA A CA 1
ATOM 672 C C . ALA A 1 83 ? 14.335 -2.294 -1.060 1.00 94.50 83 ALA A C 1
ATOM 674 O O . ALA A 1 83 ? 15.284 -2.660 -1.752 1.00 94.50 83 ALA A O 1
ATOM 675 N N . LYS A 1 84 ? 14.252 -2.589 0.246 1.00 94.31 84 LYS A N 1
ATOM 676 C CA . LYS A 1 84 ? 15.224 -3.451 0.942 1.00 94.31 84 LYS A CA 1
ATOM 677 C C . LYS A 1 84 ? 15.220 -4.886 0.405 1.00 94.31 84 LYS A C 1
ATOM 679 O O . LYS A 1 84 ? 16.242 -5.565 0.494 1.00 94.31 84 LYS A O 1
ATOM 684 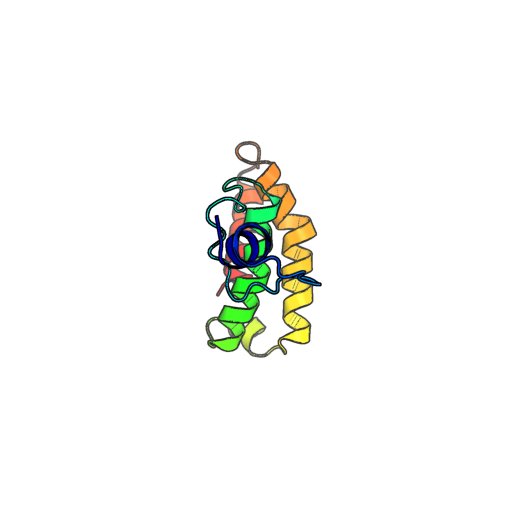N N . GLY A 1 85 ? 14.105 -5.354 -0.161 1.00 90.81 85 GLY A N 1
ATOM 685 C CA . GLY A 1 85 ? 13.996 -6.695 -0.732 1.00 90.81 85 GLY A CA 1
ATOM 686 C C . GLY A 1 85 ? 14.433 -7.775 0.262 1.00 90.81 85 GLY A C 1
ATOM 687 O O . GLY A 1 85 ? 13.993 -7.785 1.407 1.00 90.81 85 GLY A O 1
ATOM 688 N N . GLY A 1 86 ? 15.337 -8.667 -0.152 1.00 92.00 86 GLY A N 1
ATOM 689 C CA . GLY A 1 86 ? 15.860 -9.740 0.705 1.00 92.00 86 GLY A CA 1
ATOM 690 C C . GLY A 1 86 ? 16.766 -9.285 1.858 1.00 92.00 86 GLY A C 1
ATOM 691 O O . GLY A 1 86 ? 17.074 -10.095 2.725 1.00 92.00 86 GLY A O 1
ATOM 692 N N . PHE A 1 87 ? 17.187 -8.017 1.893 1.00 94.88 87 PHE A N 1
ATOM 693 C CA . PHE A 1 87 ? 18.027 -7.471 2.968 1.00 94.88 87 PHE A CA 1
ATOM 694 C C . PHE A 1 87 ? 17.222 -6.963 4.171 1.00 94.88 87 PHE A C 1
ATOM 696 O O . PHE A 1 87 ? 17.805 -6.540 5.169 1.00 94.88 87 PHE A O 1
ATOM 703 N N . ILE A 1 88 ? 15.888 -6.967 4.091 1.00 96.75 88 ILE A N 1
ATOM 704 C CA . ILE A 1 88 ? 15.035 -6.600 5.220 1.00 96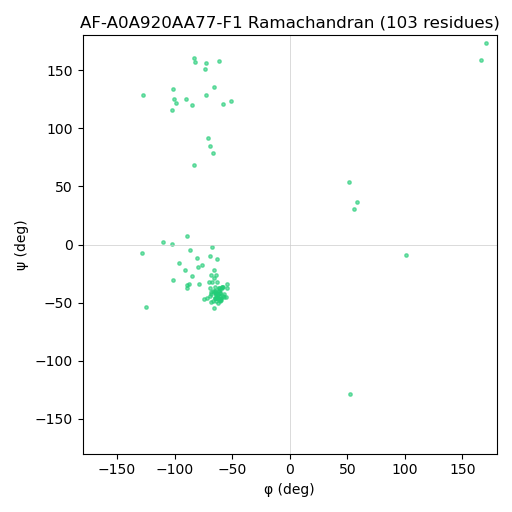.75 88 ILE A CA 1
ATOM 705 C C . ILE A 1 88 ? 15.187 -7.625 6.351 1.00 96.75 88 ILE A C 1
ATOM 707 O O . ILE A 1 88 ? 15.179 -8.834 6.119 1.00 96.75 88 ILE A O 1
ATOM 711 N N . ASN A 1 89 ? 15.315 -7.151 7.590 1.00 96.56 89 ASN A N 1
ATOM 712 C CA . ASN A 1 89 ? 15.368 -8.049 8.741 1.00 96.56 89 ASN A CA 1
ATOM 713 C C . ASN A 1 89 ? 13.976 -8.649 9.034 1.00 96.56 89 ASN A C 1
ATOM 715 O O . ASN A 1 89 ? 12.943 -8.073 8.686 1.00 96.56 89 ASN A O 1
ATOM 719 N N . ASP A 1 90 ? 13.940 -9.806 9.700 1.00 96.38 90 ASP A N 1
ATOM 720 C CA . ASP A 1 90 ? 12.691 -10.545 9.931 1.00 96.38 90 ASP A CA 1
ATOM 721 C C . ASP A 1 90 ? 11.672 -9.786 10.795 1.00 96.38 90 ASP A C 1
ATOM 723 O O . ASP A 1 90 ? 10.467 -9.942 10.596 1.00 96.38 90 ASP A O 1
ATOM 727 N N . SER A 1 91 ? 12.140 -8.971 11.745 1.00 96.56 91 SER A N 1
ATOM 728 C CA . SER A 1 91 ? 11.274 -8.183 12.632 1.00 96.56 91 SER A CA 1
ATOM 729 C C . SER A 1 91 ? 10.544 -7.084 11.857 1.00 96.56 91 SER A C 1
ATOM 731 O O . SER A 1 91 ? 9.319 -6.982 11.897 1.00 96.56 91 SER A O 1
ATOM 733 N N . GLU A 1 92 ? 11.292 -6.319 11.063 1.00 96.44 92 GLU A N 1
ATOM 734 C CA . GLU A 1 92 ? 10.762 -5.273 10.196 1.00 96.44 92 GLU A CA 1
ATOM 735 C C . GLU A 1 92 ? 9.823 -5.868 9.145 1.00 96.44 92 GLU A C 1
ATOM 737 O O . GLU A 1 92 ? 8.725 -5.354 8.943 1.00 96.44 92 GLU A O 1
ATOM 742 N N . ARG A 1 93 ? 10.189 -7.006 8.537 1.00 96.75 93 ARG A N 1
ATOM 743 C CA . ARG A 1 93 ? 9.320 -7.706 7.580 1.00 96.75 93 ARG A CA 1
ATOM 744 C C . ARG A 1 93 ? 7.968 -8.064 8.192 1.00 96.75 93 ARG A C 1
ATOM 746 O O . ARG A 1 93 ? 6.944 -7.857 7.544 1.00 96.75 93 ARG A O 1
ATOM 753 N N . LYS A 1 94 ? 7.956 -8.603 9.416 1.00 97.31 94 LYS A N 1
ATOM 754 C CA . LYS A 1 94 ? 6.716 -8.964 10.122 1.00 97.31 94 LYS A CA 1
ATOM 755 C C . LYS A 1 94 ? 5.867 -7.734 10.425 1.00 97.31 94 LYS A C 1
ATOM 757 O O . LYS A 1 94 ? 4.697 -7.719 10.066 1.00 97.31 94 LYS A O 1
ATOM 762 N N . SER A 1 95 ? 6.472 -6.683 10.977 1.00 97.38 95 SER A N 1
ATOM 763 C CA . SER A 1 95 ? 5.760 -5.442 11.303 1.00 97.38 95 SER A CA 1
ATOM 764 C C . SER A 1 95 ? 5.143 -4.775 10.065 1.00 97.38 95 SER A C 1
ATOM 766 O O . SER A 1 95 ? 3.986 -4.354 10.089 1.00 97.38 95 SER A O 1
ATOM 768 N N . ILE A 1 96 ? 5.875 -4.739 8.946 1.00 97.31 96 ILE A N 1
ATOM 769 C CA . ILE A 1 96 ? 5.358 -4.214 7.675 1.00 97.31 96 ILE A CA 1
ATOM 770 C C . ILE A 1 96 ? 4.212 -5.080 7.149 1.00 97.31 96 ILE A C 1
ATOM 772 O O . ILE A 1 96 ? 3.215 -4.532 6.686 1.00 97.31 96 ILE A O 1
ATOM 776 N N . ALA A 1 97 ? 4.318 -6.409 7.234 1.00 96.50 97 ALA A N 1
ATOM 777 C CA . ALA A 1 97 ? 3.264 -7.318 6.787 1.00 96.50 97 ALA A CA 1
ATOM 778 C C . ALA A 1 97 ? 1.973 -7.169 7.609 1.00 96.50 97 ALA A C 1
ATOM 780 O O . ALA A 1 97 ? 0.886 -7.111 7.036 1.00 96.50 97 ALA A O 1
ATOM 781 N N . GLU A 1 98 ? 2.087 -7.043 8.932 1.00 96.62 98 GLU A N 1
ATOM 782 C CA . GLU A 1 98 ? 0.952 -6.792 9.828 1.00 96.62 98 GLU A CA 1
ATOM 783 C C . GLU A 1 98 ? 0.260 -5.474 9.479 1.00 96.62 98 GLU A C 1
ATOM 785 O O . GLU A 1 98 ? -0.958 -5.431 9.291 1.00 96.62 98 GLU A O 1
ATOM 790 N N . LYS A 1 99 ? 1.037 -4.397 9.314 1.00 96.56 99 LYS A N 1
ATOM 791 C CA . LYS A 1 99 ? 0.473 -3.082 8.999 1.00 96.56 99 LYS A CA 1
ATOM 792 C C . LYS A 1 99 ? -0.094 -3.010 7.578 1.00 96.56 99 LYS A C 1
ATOM 794 O O . LYS A 1 99 ? -1.103 -2.344 7.358 1.00 96.56 99 LYS A O 1
ATOM 799 N N . TYR A 1 100 ? 0.498 -3.739 6.633 1.00 96.12 100 TYR A N 1
ATOM 800 C CA . TYR A 1 100 ? -0.043 -3.905 5.286 1.00 96.12 100 TYR A CA 1
ATOM 801 C C . TYR A 1 100 ? -1.398 -4.623 5.310 1.00 96.12 100 TYR A C 1
ATOM 803 O O . TYR A 1 100 ? -2.336 -4.160 4.667 1.00 96.12 100 TYR A O 1
ATOM 811 N N . SER A 1 101 ? -1.521 -5.715 6.074 1.00 95.56 101 SER A N 1
ATOM 812 C CA . SER A 1 101 ? -2.792 -6.433 6.240 1.00 95.56 101 SER A CA 1
ATOM 813 C C . SER A 1 101 ? -3.860 -5.534 6.856 1.00 95.56 101 SER A C 1
ATOM 815 O O . SER A 1 101 ? -4.972 -5.475 6.349 1.00 95.56 101 SER A O 1
ATOM 817 N N . PHE A 1 102 ? -3.496 -4.778 7.895 1.00 95.44 102 PHE A N 1
ATOM 818 C CA . PHE A 1 102 ? -4.399 -3.860 8.587 1.00 95.44 102 PHE A CA 1
ATOM 819 C C . PHE A 1 102 ? -5.053 -2.844 7.639 1.00 95.44 102 PHE A C 1
ATOM 821 O O . PHE A 1 102 ? -6.258 -2.642 7.701 1.00 95.44 102 PHE A O 1
ATOM 828 N N . PHE A 1 103 ? -4.284 -2.233 6.732 1.00 95.69 103 PHE A N 1
ATOM 829 C CA . PHE A 1 103 ? -4.827 -1.268 5.766 1.00 95.69 103 PHE A CA 1
ATOM 830 C C . PHE A 1 103 ? -5.522 -1.908 4.558 1.00 95.69 103 PHE A C 1
ATOM 832 O O . PHE A 1 103 ? -6.276 -1.224 3.866 1.00 95.69 103 PHE A O 1
ATOM 839 N N . ARG A 1 104 ? -5.252 -3.181 4.259 1.00 92.44 104 ARG A N 1
ATOM 840 C CA . ARG A 1 104 ? -5.829 -3.876 3.103 1.00 92.44 104 ARG A CA 1
ATOM 841 C C . ARG A 1 104 ? -7.213 -4.469 3.393 1.00 92.44 104 ARG A C 1
ATOM 843 O O . ARG A 1 104 ? -7.994 -4.574 2.449 1.00 92.44 104 ARG A O 1
ATOM 850 N N . GLY A 1 105 ? -7.495 -4.804 4.655 1.00 84.44 105 GLY A N 1
ATOM 851 C CA . GLY A 1 105 ? -8.659 -5.603 5.055 1.00 84.44 105 GLY A CA 1
ATOM 852 C C . GLY A 1 105 ? -8.308 -7.078 5.127 1.00 84.44 105 GLY A C 1
ATOM 853 O O . GLY A 1 105 ? -7.912 -7.634 4.074 1.00 84.44 105 GLY A O 1
#

Nearest PDB structures (foldseek):
  2f6m-assembly2_D  TM=2.412E-01  e=6.385E+00  Saccharomyces cerevisiae